Protein AF-A0A8T6P439-F1 (afdb_monomer_lite)

pLDDT: mean 91.4, std 8.47, range [58.97, 98.56]

Secondary structure (DSSP, 8-state):
--THHHHHS-BTTTB---STTT-SSSTTSHHHHHHHHHHHHHHHHT-

Radius of gyration: 10.3 Å; chains: 1; bounding box: 25×14×27 Å

Sequence (47 aa):
EGQRAILARPLADRLIFAGEAVSIHRAATVHGALETGFRAADLILQR

Foldseek 3Di:
DDPLCVLLDADPLPRHHAAQSNQPPRHPDPVRRVVRVVVSVVSVVVD

Structure (mmCIF, N/CA/C/O backbone):
data_AF-A0A8T6P439-F1
#
_entry.id   AF-A0A8T6P439-F1
#
loop_
_atom_site.group_PDB
_atom_site.id
_atom_site.type_symbol
_atom_site.label_atom_id
_atom_site.label_alt_id
_atom_site.label_comp_id
_atom_site.label_asym_id
_atom_site.label_entity_id
_atom_site.label_seq_id
_atom_site.pdbx_PDB_ins_code
_atom_site.Cartn_x
_atom_site.Cartn_y
_atom_site.Cartn_z
_atom_site.occupancy
_atom_site.B_iso_or_equiv
_atom_site.auth_seq_id
_atom_site.auth_comp_id
_atom_site.auth_asym_id
_atom_site.auth_atom_id
_atom_site.pdbx_PDB_model_num
ATOM 1 N N . GLU A 1 1 ? -6.671 -0.619 -17.125 1.00 58.97 1 GLU A N 1
ATOM 2 C CA . GLU A 1 1 ? -6.073 -0.595 -15.771 1.00 58.97 1 GLU A CA 1
ATOM 3 C C . GLU A 1 1 ? -5.402 -1.948 -15.521 1.00 58.97 1 GLU A C 1
ATOM 5 O O . GLU A 1 1 ? -5.944 -2.951 -15.970 1.00 58.97 1 GLU A O 1
ATOM 10 N N . GLY A 1 2 ? -4.200 -1.990 -14.935 1.00 71.88 2 GLY A N 1
ATOM 11 C CA . GLY A 1 2 ? -3.457 -3.243 -14.706 1.00 71.88 2 GLY A CA 1
ATOM 12 C C . GLY A 1 2 ? -3.776 -3.885 -13.351 1.00 71.88 2 GLY A C 1
ATOM 13 O O . GLY A 1 2 ? -4.275 -3.211 -12.454 1.00 71.88 2 GLY A O 1
ATOM 14 N N . GLN A 1 3 ? -3.429 -5.165 -13.162 1.00 80.31 3 GLN A N 1
ATOM 15 C CA . GLN A 1 3 ? -3.729 -5.942 -11.940 1.00 80.31 3 GLN A CA 1
ATOM 16 C C . GLN A 1 3 ? -3.253 -5.281 -10.626 1.00 80.31 3 GLN A C 1
ATOM 18 O O . GLN A 1 3 ? -3.807 -5.553 -9.566 1.00 80.31 3 GLN A O 1
ATOM 23 N N . ARG A 1 4 ? -2.274 -4.366 -10.675 1.00 81.31 4 ARG A N 1
ATOM 24 C CA . ARG A 1 4 ? -1.778 -3.618 -9.501 1.00 81.31 4 ARG A CA 1
ATOM 25 C C . ARG A 1 4 ? -2.798 -2.669 -8.887 1.00 81.31 4 ARG A C 1
ATO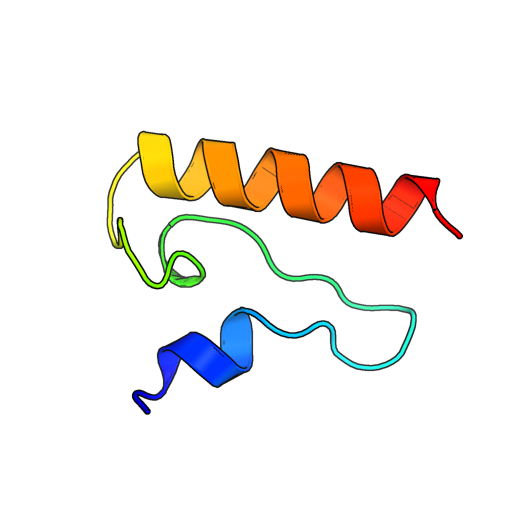M 27 O O . ARG A 1 4 ? -2.758 -2.459 -7.680 1.00 81.31 4 ARG A O 1
ATOM 34 N N . ALA A 1 5 ? -3.737 -2.149 -9.674 1.00 84.81 5 ALA A N 1
ATOM 35 C CA . ALA A 1 5 ? -4.782 -1.276 -9.146 1.00 84.81 5 ALA A CA 1
ATOM 36 C C . ALA A 1 5 ? -5.686 -1.985 -8.125 1.00 84.81 5 ALA A C 1
ATOM 38 O O . ALA A 1 5 ? -6.229 -1.335 -7.235 1.00 84.81 5 ALA A O 1
ATOM 39 N N . ILE A 1 6 ? -5.791 -3.317 -8.205 1.00 87.44 6 ILE A N 1
ATOM 40 C CA . ILE A 1 6 ? -6.506 -4.131 -7.216 1.00 87.44 6 ILE A CA 1
ATOM 41 C C . ILE A 1 6 ? -5.818 -4.024 -5.850 1.00 87.44 6 ILE A C 1
ATOM 43 O O . ILE A 1 6 ? -6.489 -3.818 -4.846 1.00 87.44 6 ILE A O 1
ATOM 47 N N . LEU A 1 7 ? -4.482 -4.085 -5.819 1.00 84.50 7 LEU A N 1
ATOM 48 C CA . LEU A 1 7 ? -3.696 -3.979 -4.586 1.00 84.50 7 LEU A CA 1
ATOM 49 C C . LEU A 1 7 ? -3.684 -2.558 -4.005 1.00 84.50 7 LEU A C 1
ATOM 51 O O . LEU A 1 7 ? -3.421 -2.387 -2.822 1.00 84.50 7 LEU A O 1
ATOM 55 N N . ALA A 1 8 ? -3.958 -1.526 -4.806 1.00 85.88 8 ALA A N 1
ATOM 56 C CA . ALA A 1 8 ? -3.983 -0.142 -4.328 1.00 85.88 8 ALA A CA 1
ATOM 57 C C . ALA A 1 8 ? -5.220 0.181 -3.469 1.00 85.88 8 ALA A C 1
ATOM 59 O O . ALA A 1 8 ? -5.219 1.169 -2.726 1.00 85.88 8 ALA A O 1
ATOM 60 N N . ARG A 1 9 ? -6.271 -0.645 -3.553 1.00 89.38 9 ARG A N 1
ATOM 61 C CA . ARG A 1 9 ? -7.537 -0.445 -2.843 1.00 89.38 9 ARG A CA 1
ATOM 62 C C . ARG A 1 9 ? -7.564 -1.259 -1.542 1.00 89.38 9 ARG A C 1
ATOM 64 O O . ARG A 1 9 ? -7.130 -2.410 -1.543 1.00 89.38 9 ARG A O 1
ATOM 71 N N . PRO A 1 10 ? -8.067 -0.696 -0.431 1.00 90.75 10 PRO A N 1
ATOM 72 C CA . PRO A 1 10 ? -8.299 -1.477 0.778 1.00 90.75 10 PRO A CA 1
ATOM 73 C C . PRO A 1 10 ? -9.379 -2.541 0.537 1.00 90.75 10 PRO A C 1
ATOM 75 O O . PRO A 1 10 ? -10.308 -2.331 -0.246 1.00 90.75 10 PRO A O 1
ATOM 78 N N . LEU A 1 11 ? -9.262 -3.680 1.224 1.00 92.94 11 LEU A N 1
ATOM 79 C CA . LEU A 1 11 ? -10.300 -4.706 1.248 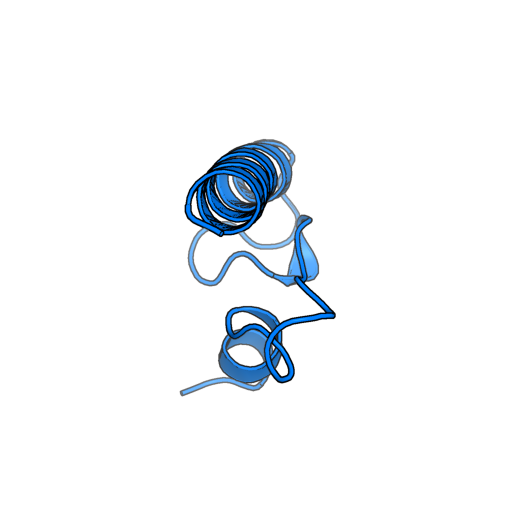1.00 92.94 11 LEU A CA 1
ATOM 80 C C . LEU A 1 11 ? -11.154 -4.528 2.504 1.00 92.94 11 LEU A C 1
ATOM 82 O O . LEU A 1 11 ? -10.696 -4.767 3.630 1.00 92.94 11 LEU A O 1
ATOM 86 N N . ALA A 1 12 ? -12.406 -4.121 2.274 1.00 87.38 12 ALA A N 1
ATOM 87 C CA . ALA A 1 12 ? -13.318 -3.656 3.314 1.00 87.38 12 ALA A CA 1
ATOM 88 C C . ALA A 1 12 ? -12.658 -2.570 4.190 1.00 87.38 12 ALA A C 1
ATOM 90 O O . ALA A 1 12 ? -11.707 -1.905 3.770 1.00 87.38 12 ALA A O 1
ATOM 91 N N . ASP A 1 13 ? -13.129 -2.423 5.429 1.00 86.00 13 ASP A N 1
ATOM 92 C CA . ASP A 1 13 ? -12.566 -1.477 6.391 1.00 86.00 13 ASP A CA 1
ATOM 93 C C . ASP A 1 13 ? -11.545 -2.079 7.360 1.00 86.00 13 ASP A C 1
ATOM 95 O O . ASP A 1 13 ? -11.387 -1.628 8.492 1.00 86.00 13 ASP A O 1
ATOM 99 N N . ARG A 1 14 ? -10.838 -3.127 6.921 1.00 91.31 14 ARG A N 1
ATOM 100 C CA . ARG A 1 14 ? -9.949 -3.898 7.802 1.00 91.31 14 ARG A CA 1
ATOM 101 C C . ARG A 1 14 ? -8.566 -4.158 7.225 1.00 91.31 14 ARG A C 1
ATOM 103 O O . ARG A 1 14 ? -7.593 -4.037 7.960 1.00 91.31 14 ARG A O 1
ATOM 110 N N . LEU A 1 15 ? -8.462 -4.521 5.948 1.00 94.12 15 LEU A N 1
ATOM 111 C CA . LEU A 1 15 ? -7.185 -4.900 5.347 1.00 94.12 15 LEU A CA 1
ATOM 112 C C . LEU A 1 15 ? -6.705 -3.818 4.381 1.00 94.12 15 LEU A C 1
ATOM 114 O O . LEU A 1 15 ? -7.340 -3.548 3.363 1.00 94.12 15 LEU A O 1
ATOM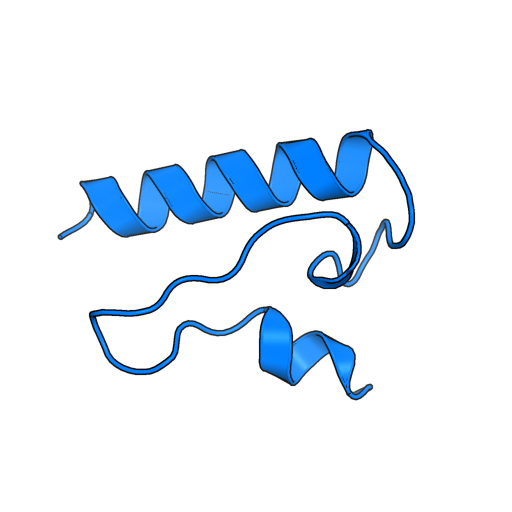 118 N N . ILE A 1 16 ? -5.569 -3.208 4.707 1.00 95.69 16 ILE A N 1
ATOM 119 C CA . ILE A 1 16 ? -4.914 -2.187 3.887 1.00 95.69 16 ILE A CA 1
ATOM 120 C C . ILE A 1 16 ? -3.600 -2.767 3.360 1.00 95.69 16 ILE A C 1
ATOM 122 O O . ILE A 1 16 ? -2.847 -3.389 4.106 1.00 95.69 16 ILE A O 1
ATOM 126 N N . PHE A 1 17 ? -3.327 -2.553 2.073 1.00 95.75 17 PHE A N 1
ATOM 127 C CA . PHE A 1 17 ? -2.107 -3.004 1.409 1.00 95.75 17 PHE A CA 1
ATOM 128 C C . PHE A 1 17 ? -1.128 -1.841 1.196 1.00 95.75 17 PHE A C 1
ATOM 130 O O . PHE A 1 17 ? -1.527 -0.732 0.821 1.00 95.75 17 PHE A O 1
ATOM 137 N N . ALA A 1 18 ? 0.160 -2.127 1.382 1.00 96.75 18 ALA A N 1
ATOM 138 C CA . ALA A 1 18 ? 1.284 -1.229 1.129 1.00 96.75 18 ALA A CA 1
ATOM 139 C C . ALA A 1 18 ? 2.494 -2.020 0.603 1.00 96.75 18 ALA A C 1
ATOM 141 O O . ALA A 1 18 ? 2.477 -3.251 0.573 1.00 96.75 18 ALA A O 1
ATOM 142 N N . GLY A 1 19 ? 3.548 -1.312 0.203 1.00 96.25 19 GLY A N 1
ATOM 143 C CA . GLY A 1 19 ? 4.789 -1.902 -0.286 1.00 96.25 19 GLY A CA 1
ATOM 144 C C . GLY A 1 19 ? 4.967 -1.758 -1.795 1.00 96.25 19 GLY A C 1
ATOM 145 O O . GLY A 1 19 ? 4.100 -1.270 -2.521 1.00 96.25 19 GLY A O 1
ATOM 146 N N . GLU A 1 20 ? 6.130 -2.180 -2.286 1.00 96.25 20 GLU A N 1
ATOM 147 C CA . GLU A 1 20 ? 6.564 -1.893 -3.659 1.00 96.25 20 GLU A CA 1
ATOM 148 C C . GLU A 1 20 ? 5.619 -2.428 -4.745 1.00 96.25 20 GLU A C 1
ATOM 150 O O . GLU A 1 20 ? 5.463 -1.797 -5.788 1.00 96.25 20 GLU A O 1
ATOM 155 N N . ALA A 1 21 ? 4.944 -3.554 -4.497 1.00 93.50 21 ALA A N 1
ATOM 156 C CA . ALA A 1 21 ? 4.015 -4.168 -5.445 1.00 93.50 21 ALA A CA 1
ATOM 157 C C . ALA A 1 21 ? 2.683 -3.407 -5.566 1.00 93.50 21 ALA A C 1
ATOM 159 O O . ALA A 1 21 ? 1.939 -3.612 -6.529 1.00 93.50 21 ALA A O 1
ATOM 160 N N . VAL A 1 22 ? 2.392 -2.538 -4.594 1.00 95.00 22 VAL A N 1
ATOM 161 C CA . VAL A 1 22 ? 1.165 -1.738 -4.511 1.00 95.00 22 VAL A CA 1
ATOM 162 C C . VAL A 1 22 ? 1.297 -0.429 -5.289 1.00 95.00 22 VAL A C 1
ATOM 164 O O . VAL A 1 22 ? 0.297 0.113 -5.758 1.00 95.00 22 VAL A O 1
ATOM 167 N N . SER A 1 23 ? 2.517 0.089 -5.459 1.00 94.12 23 SER A N 1
ATOM 168 C CA . SER A 1 23 ? 2.730 1.346 -6.178 1.00 94.12 23 SER A CA 1
ATOM 169 C C . SER A 1 23 ? 2.389 1.195 -7.663 1.00 94.12 23 SER A C 1
ATOM 171 O O . SER A 1 23 ? 2.988 0.388 -8.376 1.00 94.12 23 SER A O 1
ATOM 173 N N . ILE A 1 24 ? 1.441 2.006 -8.145 1.00 91.44 24 ILE A N 1
ATOM 174 C CA . ILE A 1 24 ? 1.053 2.056 -9.564 1.00 91.44 24 ILE A CA 1
ATOM 175 C C . ILE A 1 24 ? 2.130 2.779 -10.389 1.00 91.44 24 ILE A C 1
ATOM 177 O O . ILE A 1 24 ? 2.372 2.423 -11.540 1.00 91.44 24 ILE A O 1
ATOM 181 N N . HIS A 1 25 ? 2.798 3.772 -9.794 1.00 91.19 25 HIS A N 1
ATOM 182 C CA . HIS A 1 25 ? 3.738 4.655 -10.490 1.00 91.19 25 HIS A CA 1
ATOM 183 C C . HIS A 1 25 ? 5.209 4.261 -10.305 1.00 91.19 25 HIS A C 1
ATOM 185 O O . HIS A 1 25 ? 6.036 4.597 -11.148 1.00 91.19 25 HIS A O 1
ATOM 191 N N . ARG A 1 26 ? 5.556 3.580 -9.204 1.00 93.00 26 ARG A N 1
ATOM 192 C CA . ARG A 1 26 ? 6.948 3.316 -8.795 1.00 93.00 26 ARG A CA 1
ATOM 193 C C . ARG A 1 26 ? 7.144 1.882 -8.294 1.00 93.00 26 ARG A C 1
ATOM 195 O O . ARG A 1 26 ? 7.729 1.659 -7.231 1.00 93.00 26 ARG A O 1
ATOM 202 N N . ALA A 1 27 ? 6.622 0.912 -9.043 1.00 92.88 27 ALA A N 1
ATOM 203 C CA . ALA A 1 27 ? 6.747 -0.506 -8.714 1.00 92.88 27 ALA A CA 1
ATOM 204 C C . ALA A 1 27 ? 8.218 -0.950 -8.591 1.00 92.88 27 ALA A C 1
ATOM 206 O O . ALA A 1 27 ? 9.072 -0.448 -9.318 1.00 92.88 27 ALA A O 1
ATOM 207 N N . ALA A 1 28 ? 8.488 -1.905 -7.693 1.00 95.44 28 ALA A N 1
ATOM 208 C CA . ALA A 1 28 ? 9.826 -2.459 -7.427 1.00 95.44 28 ALA A CA 1
ATOM 209 C C . ALA A 1 28 ? 10.884 -1.409 -7.022 1.00 95.44 28 ALA A C 1
ATOM 211 O O . ALA A 1 28 ? 12.065 -1.525 -7.348 1.00 95.44 28 ALA A O 1
ATOM 212 N N . THR A 1 29 ? 10.459 -0.343 -6.336 1.00 97.62 29 THR A N 1
ATOM 213 C CA . THR A 1 29 ? 11.369 0.672 -5.796 1.00 97.62 29 THR A CA 1
ATOM 214 C C . THR A 1 29 ? 11.107 0.918 -4.316 1.00 97.62 29 THR A C 1
ATOM 216 O O . THR A 1 29 ? 9.962 0.894 -3.857 1.00 97.62 29 THR A O 1
ATOM 219 N N . VAL A 1 30 ? 12.169 1.272 -3.586 1.00 98.31 30 VAL A N 1
ATOM 220 C CA . VAL A 1 30 ? 12.079 1.706 -2.180 1.00 98.31 30 VAL A CA 1
ATOM 221 C C . VAL A 1 30 ? 11.153 2.917 -2.034 1.00 98.31 30 VAL A C 1
ATOM 223 O O . VAL A 1 30 ? 10.330 2.956 -1.126 1.00 98.31 30 VAL A O 1
ATOM 226 N N . HIS A 1 31 ? 11.229 3.879 -2.958 1.00 98.12 31 HIS A N 1
ATOM 227 C CA . HIS A 1 31 ? 10.380 5.073 -2.937 1.00 98.12 31 HIS A CA 1
ATOM 228 C C . HIS A 1 31 ? 8.891 4.721 -3.064 1.00 98.12 31 HIS A C 1
ATOM 230 O O . HIS A 1 31 ? 8.075 5.265 -2.327 1.00 98.12 31 HIS A O 1
ATOM 236 N N . GLY A 1 32 ? 8.536 3.775 -3.942 1.00 97.06 32 GLY A N 1
ATOM 237 C CA . GLY A 1 32 ? 7.160 3.292 -4.066 1.00 97.06 32 GLY A CA 1
ATOM 238 C C . GLY A 1 32 ? 6.670 2.557 -2.814 1.00 97.06 32 GLY A C 1
ATOM 239 O O . GLY A 1 32 ? 5.519 2.729 -2.410 1.00 97.06 32 GLY A O 1
ATOM 240 N N . ALA A 1 33 ? 7.534 1.773 -2.162 1.00 98.00 33 ALA A N 1
ATOM 241 C CA . ALA A 1 33 ? 7.203 1.132 -0.890 1.00 98.00 33 ALA A CA 1
ATOM 242 C C . ALA A 1 33 ? 6.970 2.159 0.232 1.00 98.00 33 ALA A C 1
ATOM 244 O O . ALA A 1 33 ? 5.987 2.053 0.962 1.00 98.00 33 ALA A O 1
ATOM 245 N N . LEU A 1 34 ? 7.830 3.176 0.325 1.00 98.56 34 LEU A N 1
ATOM 246 C CA . LEU A 1 34 ? 7.726 4.247 1.315 1.00 98.56 34 LEU A CA 1
ATOM 247 C C . LEU A 1 34 ? 6.437 5.066 1.136 1.00 98.56 34 LEU A C 1
ATOM 249 O O . LEU A 1 34 ? 5.669 5.228 2.081 1.00 98.56 34 LEU A O 1
ATOM 253 N N . GLU A 1 35 ? 6.171 5.534 -0.085 1.00 97.69 35 GLU A N 1
ATOM 254 C CA . GLU A 1 35 ? 4.990 6.340 -0.419 1.00 97.69 35 GLU A CA 1
ATOM 255 C C . GLU A 1 35 ? 3.686 5.588 -0.119 1.00 97.69 35 GLU A C 1
ATOM 257 O O . GLU A 1 35 ? 2.775 6.113 0.525 1.00 97.69 35 GLU A O 1
ATOM 262 N N . THR A 1 36 ? 3.602 4.322 -0.537 1.00 97.00 36 THR A N 1
ATOM 263 C CA . THR A 1 36 ? 2.416 3.499 -0.265 1.00 97.00 36 THR A CA 1
ATOM 264 C C . THR A 1 36 ? 2.257 3.166 1.218 1.00 97.00 36 THR A C 1
ATOM 266 O O . THR A 1 36 ? 1.122 2.999 1.663 1.00 97.00 36 THR A O 1
ATOM 269 N N . GLY A 1 37 ? 3.357 3.105 1.976 1.00 97.56 37 GLY A N 1
ATOM 270 C CA . GLY A 1 37 ? 3.358 2.959 3.430 1.00 97.56 37 GLY A CA 1
ATOM 271 C C . GLY A 1 37 ? 2.753 4.167 4.145 1.00 97.56 37 GLY A C 1
ATOM 272 O O . GLY A 1 37 ? 1.856 3.986 4.966 1.00 97.56 37 GLY A O 1
ATOM 273 N N . PHE A 1 38 ? 3.164 5.390 3.790 1.00 98.19 38 PHE A N 1
ATOM 274 C CA . PHE A 1 38 ? 2.569 6.612 4.350 1.00 98.19 38 PHE A CA 1
ATOM 275 C C . PHE A 1 38 ? 1.070 6.701 4.062 1.00 98.19 38 PHE A C 1
ATOM 277 O O . PHE A 1 38 ? 0.279 6.868 4.984 1.00 98.19 38 PHE A O 1
ATOM 284 N N . ARG A 1 39 ? 0.661 6.451 2.812 1.00 96.12 39 ARG A N 1
ATOM 285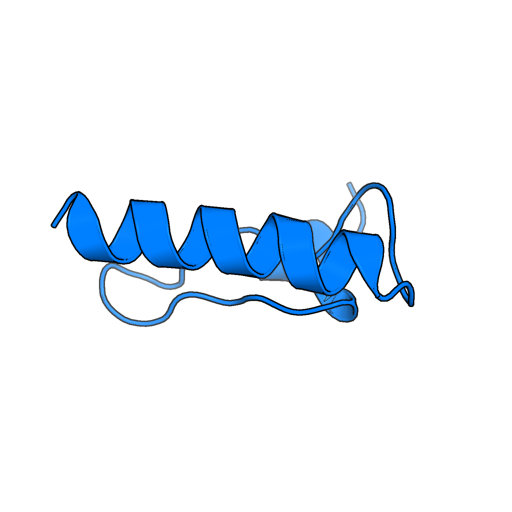 C CA . ARG A 1 39 ? -0.763 6.398 2.447 1.00 96.12 39 ARG A CA 1
ATOM 286 C C . ARG A 1 39 ? -1.541 5.377 3.283 1.00 96.12 39 ARG A C 1
ATOM 288 O O . ARG A 1 39 ? -2.678 5.629 3.668 1.00 96.12 39 ARG A O 1
ATOM 295 N N . ALA A 1 40 ? -0.965 4.200 3.530 1.00 96.31 40 ALA A N 1
ATOM 296 C CA . ALA A 1 40 ? -1.613 3.184 4.351 1.00 96.31 40 ALA A CA 1
ATOM 297 C C . ALA A 1 40 ? -1.754 3.631 5.814 1.00 96.31 40 ALA A C 1
ATOM 299 O O . ALA A 1 40 ? -2.801 3.388 6.408 1.00 96.31 40 ALA A O 1
ATOM 300 N N . ALA A 1 41 ? -0.746 4.309 6.370 1.00 97.31 41 ALA A N 1
ATOM 301 C CA . ALA A 1 41 ? -0.814 4.881 7.712 1.00 97.31 41 ALA A CA 1
ATOM 302 C C . ALA A 1 41 ? -1.908 5.957 7.823 1.00 97.31 41 ALA A C 1
ATOM 304 O O . ALA A 1 41 ? -2.707 5.903 8.756 1.00 97.31 41 ALA A O 1
ATOM 305 N N . ASP A 1 42 ? -2.017 6.858 6.842 1.00 96.62 42 ASP A N 1
ATOM 306 C CA . ASP A 1 42 ? -3.074 7.878 6.808 1.00 96.62 42 ASP A CA 1
ATOM 307 C C . ASP A 1 42 ? -4.474 7.245 6.802 1.00 96.62 42 ASP A C 1
ATOM 309 O O . ASP A 1 42 ? -5.352 7.660 7.555 1.00 96.62 42 ASP A O 1
ATOM 313 N N . LEU A 1 43 ? -4.674 6.185 6.009 1.00 94.00 43 LEU A N 1
ATOM 314 C CA . LEU A 1 43 ? -5.938 5.440 5.972 1.00 94.00 43 LEU A CA 1
ATOM 315 C C . LEU A 1 43 ? -6.271 4.741 7.298 1.00 94.00 43 LEU A C 1
ATOM 317 O O . LEU A 1 43 ? -7.446 4.545 7.596 1.00 94.00 43 LEU A O 1
ATOM 321 N N . ILE A 1 44 ? -5.262 4.333 8.074 1.00 95.25 44 ILE A N 1
ATOM 322 C CA . ILE A 1 44 ? -5.462 3.743 9.405 1.00 95.25 44 ILE A CA 1
ATOM 323 C C . ILE A 1 44 ? -5.883 4.821 10.408 1.00 95.25 44 ILE A C 1
ATOM 325 O O . ILE A 1 44 ? -6.777 4.571 11.205 1.00 95.25 44 ILE A O 1
ATOM 329 N N . LEU A 1 45 ? -5.258 6.002 10.363 1.00 96.00 45 LEU A N 1
ATOM 330 C CA . LEU A 1 45 ? -5.509 7.098 11.308 1.00 96.00 45 LEU A CA 1
ATOM 331 C C . LEU A 1 45 ? -6.817 7.861 11.048 1.00 96.00 45 LEU A C 1
ATOM 333 O O . LEU A 1 45 ? -7.316 8.530 11.946 1.00 96.00 45 LEU A O 1
ATOM 337 N N . GLN A 1 46 ? -7.362 7.795 9.830 1.00 88.44 46 GLN A N 1
ATOM 338 C CA . GLN A 1 46 ? -8.649 8.406 9.465 1.00 88.44 46 GLN A CA 1
ATOM 339 C C . GLN A 1 46 ? -9.875 7.549 9.848 1.00 88.44 46 GLN A C 1
ATOM 341 O O . GLN A 1 46 ? -10.998 7.904 9.485 1.00 88.44 46 GLN A O 1
ATOM 346 N N . ARG A 1 47 ? -9.671 6.429 10.553 1.00 63.34 47 ARG A N 1
ATOM 347 C CA . ARG A 1 47 ? -10.723 5.581 11.136 1.00 63.34 47 ARG A CA 1
ATOM 348 C C . ARG A 1 47 ? -10.830 5.799 12.637 1.00 63.34 47 ARG A C 1
ATOM 350 O O . ARG A 1 47 ? -11.973 5.705 13.132 1.00 63.34 47 ARG A O 1
#

=== Feature glossary ===
Legend for the data blocks above and below:

— What the protein is —

Sequence gives the chain of amino acids in standard one-letter code (A=alanine, C=cysteine, …, Y=tyrosine), read N→C. It is the only feature that is directly encoded by the gene; all structural features are derived from the folded form of this sequence.

The annotation block draws on four external resources. InterPro: which protein families and domains the sequence belongs to. GO: standardized terms for what the protein does, what process it participates in, and where in the cell it acts. CATH: which structural fold it has in the CATH hierarchy. Organism: the species of origin.

— Where its atoms are —

Atomic coordinates in PDBx/mmCIF format — the same representation the Protein Data Bank distributes. Each line of the _atom_site loop places one backbone atom in Cartesian space (units: ångströms, origin: arbitrary).

Six rendered views show the 3D structure from the faces of a cube — i.e. along ±x, ±y, ±z. Rendering representation is drawn randomly per protein from cartoon (secondary-structure ribbons), sticks (backbone bonds), or molecular surface; coloring is either N→C rainbow (blue at the N-terminus through red at the C-terminus) or one color per chain.

— Local backbone conformation —

DSSP 8-state secondary structure assigns each residue one of H (α-helix), G (3₁₀-helix), I (π-helix), E (extended β-strand)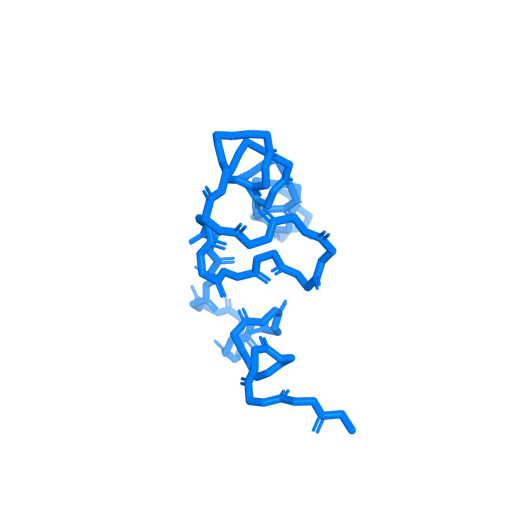, B (isolated β-bridge), T (hydrogen-bonded turn), S (bend), or '-' (coil). The assignment is computed from backbone hydrogen-bond geometry via the Kabsch–Sander algorithm.

P-SEA three-state annotation labels each residue as helix, strand, or coil based purely on the geometry of the Cα trace. It serves as a fallback when the full backbone (and thus DSSP) is unavailable.

φ (phi) and ψ (psi) are the two rotatable backbone dihedrals per residue: φ is the C(i-1)–N–Cα–C torsion, ψ is the N–Cα–C–N(i+1) torsion, both in degrees on (−180°, 180°]. α-helical residues cluster near (−60°, −45°); β-strand residues near (−120°, +130°). A Ramachandran plot is simply a scatter of (φ, ψ) for every residue.

— Global shape and packing —

Radius of gyration (Rg) is the root-mean-square distance of Cα atoms from their centroid — a single number for overall size and compactness. A globular domain of N residues has Rg ≈ 2.2·N^0.38 Å; an extended or disordered chain has a much larger Rg. The Cα contact count is the number of residue pairs whose Cα atoms are within 8 Å and are more than four positions apart in sequence — a standard proxy for tertiary packing density. The bounding box is the smallest axis-aligned box enclosing all Cα atoms.

Accessible surface area quantifies burial. A residue with SASA near zero is packed into the hydrophobic core; one with SASA >100 Å² sits on the surface. Computed here via the Shrake–Rupley numerical algorithm with a 1.4 Å probe.

The contact map is a binary N×N matrix image: pix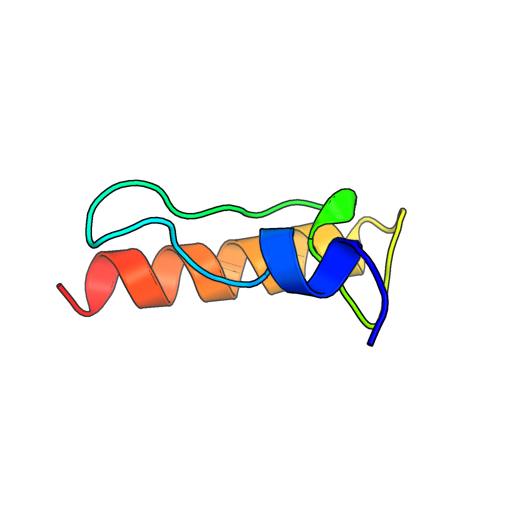el (i, j) is dark where Cα_i and Cα_j are within 8 Å and |i−j|>4. Because the |i−j|>4 filter removes local helical contacts, off-diagonal stripes parallel to the main diagonal indicate parallel β-sheets; stripes perpendicular to it indicate antiparallel β-sheets. The Ramachandran plot scatters every residue's (φ, ψ) pair against the sterically allowed regions. The PAE heatmap renders the predicted-aligned-error matrix.

— Structural neighborhood —

A 3Di character summarizes, for each residue, the relative orientation of the Cα frame of its nearest spatial neighbor. Because it encodes fold topology rather than chemistry, 3Di alignments detect remote structural similarity that sequence alignment misses.

Structural nearest neighbors (via Foldseek easy-search vs the PDB). Reported per hit: target PDB id, E-value, and alignment TM-score. A TM-score above ~0.5 is the conventional threshold for 'same fold'.

— Confidence and disorder —

For AlphaFold models, the B-factor field carries pLDDT — the model's own estimate of local accuracy on a 0–100 scale. Regions with pLDDT<50 should be treated as essentially unmodeled; they often correspond to intrinsically disordered segments.

B-factor (Debye–Waller factor) reflects atomic displacement in the crystal lattice. It is an experimental observable (units Å²), not a prediction; low values mean the atom is pinned down, high values mean it moves or is heterogeneous across the crystal.

Predicted Aligned Error (PAE) is an AlphaFold confidence matrix: entry (i, j) is the expected error in the position of residue j, in ångströms, when the prediction is superimposed on the true structure at residue i. Low PAE within a block of residues means that block is internally rigid and well-predicted; high PAE between two blocks means their relative placement is uncertain even if each block individually is confident.